Protein AF-A0A956FSK9-F1 (afdb_monomer_lite)

Radius of gyration: 13.8 Å; chains: 1; bounding box: 32×28×39 Å

Secondary structure (DSSP, 8-state):
-EEEEPPB-GGGTT-SS-----TTTB-HHHHHHHHHHHHHTS-EEEEE--HHHHHHHHHHHHHTT--HHHHHHHB-TTS-TT----SEE--TTTTSEEEEEE-SPPPP--

pLDDT: mean 94.63, std 8.75, range [44.12, 98.81]

Foldseek 3Di:
DDKFFACWDDPCNPPPDFDFDAPVIGPLVVSLVVLVVLVVQVFFQAKEAAQRSLVSNVVVVVVVPDDPVRSQQAECPPPDQPDPHHRYHYDPPRRRIMDTDTDPHDDDPD

Structure (mmCIF, N/CA/C/O backbone):
data_AF-A0A956FSK9-F1
#
_entry.id   AF-A0A956FSK9-F1
#
loop_
_atom_site.group_PDB
_atom_site.id
_atom_site.type_symbo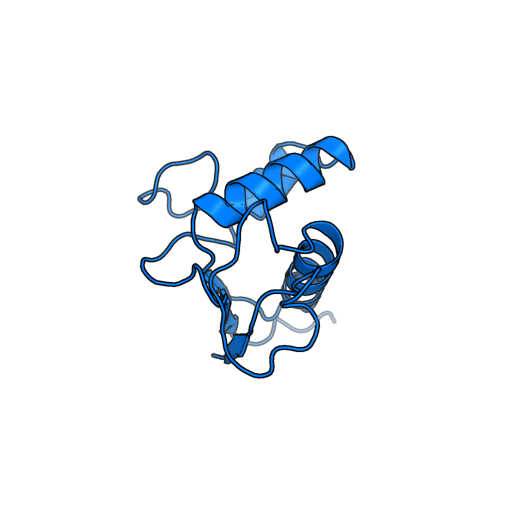l
_atom_site.label_atom_id
_atom_site.label_alt_id
_atom_site.label_comp_id
_atom_site.label_asym_id
_atom_site.label_entity_id
_atom_site.label_seq_id
_atom_site.pdbx_PDB_ins_code
_atom_site.Cartn_x
_atom_site.Cartn_y
_atom_site.Cartn_z
_atom_site.occupancy
_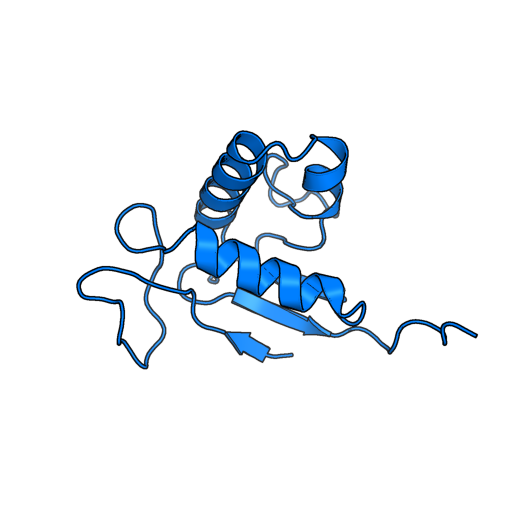atom_site.B_iso_or_equiv
_atom_site.auth_seq_id
_atom_site.auth_comp_id
_atom_site.auth_asym_id
_atom_site.auth_atom_id
_atom_site.pdbx_PDB_model_num
ATOM 1 N N . ASP A 1 1 ? 5.684 -11.924 10.610 1.00 96.94 1 ASP A N 1
ATOM 2 C CA . ASP A 1 1 ? 5.611 -10.913 9.537 1.00 96.94 1 ASP A CA 1
ATOM 3 C C . ASP A 1 1 ? 5.852 -11.610 8.205 1.00 96.94 1 ASP A C 1
ATOM 5 O O . ASP A 1 1 ? 6.359 -12.729 8.224 1.00 96.94 1 ASP A O 1
ATOM 9 N N . VAL A 1 2 ? 5.465 -11.006 7.082 1.00 98.31 2 VAL A N 1
ATOM 10 C CA . VAL A 1 2 ? 5.713 -11.554 5.737 1.00 98.31 2 VAL A CA 1
ATOM 11 C C . VAL A 1 2 ? 5.970 -10.433 4.734 1.00 98.31 2 VAL A C 1
ATOM 13 O O . VAL A 1 2 ? 5.264 -9.427 4.753 1.00 98.31 2 VAL A O 1
ATOM 16 N N . ASP A 1 3 ? 6.947 -10.633 3.851 1.00 98.62 3 ASP A N 1
ATOM 17 C CA . ASP A 1 3 ? 7.185 -9.779 2.687 1.00 98.62 3 ASP A CA 1
ATOM 18 C C . ASP A 1 3 ? 6.521 -10.389 1.456 1.00 98.62 3 ASP A C 1
ATOM 20 O O . ASP A 1 3 ? 6.665 -11.583 1.180 1.00 98.62 3 ASP A O 1
ATOM 24 N N . VAL A 1 4 ? 5.787 -9.567 0.712 1.00 98.50 4 VAL A N 1
ATOM 25 C CA . VAL A 1 4 ? 5.014 -10.000 -0.453 1.00 98.50 4 VAL A CA 1
ATOM 26 C C . VAL A 1 4 ? 5.301 -9.058 -1.617 1.00 98.50 4 VAL A C 1
ATOM 28 O O . VAL A 1 4 ? 5.280 -7.836 -1.469 1.00 98.50 4 VAL A O 1
ATOM 31 N N . GLY A 1 5 ? 5.582 -9.630 -2.788 1.00 98.25 5 GLY A N 1
ATOM 32 C CA . GLY A 1 5 ? 5.761 -8.854 -4.011 1.00 98.25 5 GLY A CA 1
ATOM 33 C C . GLY A 1 5 ? 4.457 -8.170 -4.426 1.00 98.25 5 GLY A C 1
ATOM 34 O O . GLY A 1 5 ? 3.365 -8.686 -4.185 1.00 98.25 5 GLY A O 1
ATOM 35 N N . TYR A 1 6 ? 4.566 -7.010 -5.067 1.00 98.62 6 TYR A N 1
ATOM 36 C CA . TYR A 1 6 ? 3.410 -6.382 -5.701 1.00 98.62 6 TYR A CA 1
ATOM 37 C C . TYR A 1 6 ? 2.888 -7.236 -6.859 1.00 98.62 6 TYR A C 1
ATOM 39 O O . TYR A 1 6 ? 3.636 -8.008 -7.457 1.00 98.62 6 TYR A O 1
ATOM 47 N N . VAL A 1 7 ? 1.609 -7.074 -7.205 1.00 98.44 7 VAL A N 1
ATOM 48 C CA . VAL A 1 7 ? 1.086 -7.664 -8.440 1.00 98.44 7 VAL A CA 1
ATOM 49 C C . VAL A 1 7 ? 1.524 -6.764 -9.588 1.00 98.44 7 VAL A C 1
ATOM 51 O O . VAL A 1 7 ? 1.166 -5.585 -9.624 1.00 98.44 7 VAL A O 1
ATOM 54 N N . LEU A 1 8 ? 2.331 -7.306 -10.495 1.00 98.62 8 LEU A N 1
ATOM 55 C CA . LEU A 1 8 ? 2.916 -6.563 -11.607 1.00 98.62 8 LEU A CA 1
ATOM 56 C C . LEU A 1 8 ? 2.232 -6.910 -12.935 1.00 98.62 8 LEU A C 1
ATOM 58 O O . LEU A 1 8 ? 1.468 -7.867 -13.041 1.00 98.62 8 LEU A O 1
ATOM 62 N N . THR A 1 9 ? 2.491 -6.091 -13.948 1.00 98.19 9 THR A N 1
ATOM 63 C CA . THR A 1 9 ? 1.949 -6.196 -15.307 1.00 98.19 9 THR A CA 1
ATOM 64 C C . THR A 1 9 ? 3.060 -6.046 -16.343 1.00 98.19 9 THR A C 1
ATOM 66 O O . THR A 1 9 ? 4.188 -5.676 -16.013 1.00 98.19 9 THR A O 1
ATOM 69 N N . GLY A 1 10 ? 2.727 -6.304 -17.611 1.00 96.94 10 GLY A N 1
ATOM 70 C CA . GLY A 1 10 ? 3.673 -6.193 -18.719 1.00 96.94 10 GLY A CA 1
ATOM 71 C C . GLY A 1 10 ? 4.782 -7.235 -18.612 1.00 96.94 10 GLY A C 1
ATOM 72 O O . GLY A 1 10 ? 4.533 -8.365 -18.196 1.00 96.94 10 GLY A O 1
ATOM 73 N N . ASP A 1 11 ? 6.005 -6.834 -18.951 1.00 96.31 11 ASP A N 1
ATOM 74 C CA . ASP A 1 11 ? 7.177 -7.719 -18.953 1.00 96.31 11 ASP A CA 1
ATOM 75 C C . ASP A 1 11 ? 7.551 -8.238 -17.550 1.00 96.31 11 ASP A C 1
ATOM 77 O O . ASP A 1 11 ? 8.272 -9.227 -17.425 1.00 96.31 11 ASP A O 1
ATOM 81 N N . ASP A 1 12 ? 7.042 -7.598 -16.490 1.00 97.12 12 ASP A N 1
ATOM 82 C CA . ASP A 1 12 ? 7.273 -7.991 -15.098 1.00 97.12 12 ASP A CA 1
ATOM 83 C C . ASP A 1 12 ? 6.176 -8.920 -14.532 1.00 97.12 12 ASP A C 1
ATOM 85 O O . ASP A 1 12 ? 6.272 -9.322 -13.375 1.00 97.12 12 ASP A O 1
ATOM 89 N N . ALA A 1 13 ? 5.133 -9.275 -15.297 1.00 96.00 13 ALA A N 1
ATOM 90 C CA . ALA A 1 13 ? 3.956 -9.985 -14.771 1.00 96.00 13 ALA A CA 1
ATOM 91 C C . ALA A 1 13 ? 4.265 -11.364 -14.148 1.00 96.00 13 ALA A C 1
ATOM 93 O O . ALA A 1 13 ? 3.634 -11.743 -13.163 1.00 96.00 13 ALA A O 1
ATOM 94 N N . ASP A 1 14 ? 5.257 -12.080 -14.686 1.00 94.94 14 ASP A N 1
ATOM 95 C CA . ASP A 1 14 ? 5.625 -13.442 -14.265 1.00 94.94 14 ASP A CA 1
ATOM 96 C C . ASP A 1 14 ? 6.950 -13.494 -13.481 1.00 94.94 14 ASP A C 1
ATOM 98 O O . ASP A 1 14 ? 7.581 -14.547 -13.333 1.00 94.94 14 ASP A O 1
ATOM 102 N N . VAL A 1 15 ? 7.428 -12.349 -12.983 1.00 94.38 15 VAL A N 1
ATOM 103 C CA . VAL A 1 15 ? 8.688 -12.299 -12.241 1.00 94.38 15 VAL A CA 1
ATOM 104 C C . VAL A 1 15 ? 8.553 -12.978 -10.874 1.00 94.38 15 VAL A C 1
ATOM 106 O O . VAL A 1 15 ? 7.675 -12.678 -10.075 1.00 94.38 15 VAL A O 1
ATOM 109 N N . VAL A 1 16 ? 9.484 -13.882 -10.564 1.00 92.69 16 VAL A N 1
ATOM 110 C CA . VAL A 1 16 ? 9.501 -14.625 -9.285 1.00 92.69 16 VAL A CA 1
ATOM 111 C C . VAL A 1 16 ? 10.344 -13.955 -8.193 1.00 92.69 16 VAL A C 1
ATOM 113 O O . VAL A 1 16 ? 10.498 -14.488 -7.097 1.00 92.69 16 VAL A O 1
ATOM 116 N N . ARG A 1 17 ? 10.946 -12.802 -8.495 1.00 95.62 17 ARG A N 1
ATOM 117 C CA . ARG A 1 17 ? 11.739 -11.992 -7.559 1.00 95.62 17 ARG A CA 1
ATOM 118 C C . ARG A 1 17 ? 11.068 -10.643 -7.357 1.00 95.62 17 ARG A C 1
ATOM 120 O O . ARG A 1 17 ? 10.408 -10.151 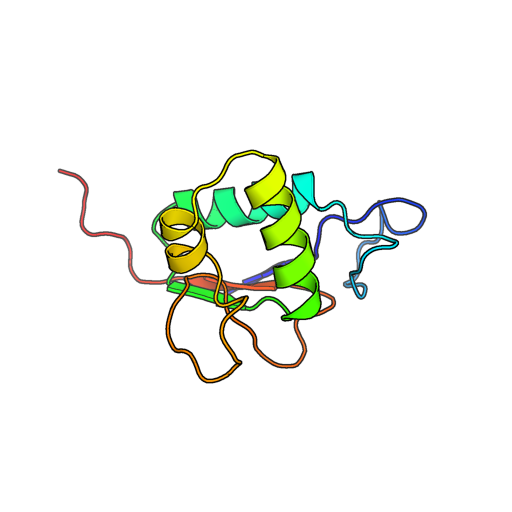-8.263 1.00 95.62 17 ARG A O 1
ATOM 127 N N . PHE A 1 18 ? 11.310 -10.013 -6.213 1.00 97.81 18 PHE A N 1
ATOM 128 C CA . PHE A 1 18 ? 10.863 -8.642 -5.980 1.00 97.81 18 PHE A CA 1
ATOM 129 C C . PHE A 1 18 ? 11.428 -7.688 -7.037 1.00 97.81 18 PHE A C 1
ATOM 131 O O . PHE A 1 18 ? 12.609 -7.745 -7.394 1.00 97.81 18 PHE A O 1
ATOM 138 N N . ARG A 1 19 ? 10.558 -6.809 -7.530 1.00 98.12 19 ARG A N 1
ATOM 139 C CA . ARG A 1 19 ? 10.852 -5.776 -8.521 1.00 98.12 19 ARG A CA 1
ATOM 140 C C . ARG A 1 19 ? 10.201 -4.487 -8.081 1.00 98.12 19 ARG A C 1
ATOM 142 O O . ARG A 1 19 ? 9.081 -4.514 -7.581 1.00 98.12 19 ARG A O 1
ATOM 149 N N . ASP A 1 20 ? 10.911 -3.381 -8.269 1.00 98.31 20 ASP A N 1
ATOM 150 C CA . ASP A 1 20 ? 10.371 -2.060 -7.978 1.00 98.31 20 ASP A CA 1
ATOM 151 C C . ASP A 1 20 ? 9.067 -1.862 -8.746 1.00 98.31 20 ASP A C 1
ATOM 153 O O . ASP A 1 20 ? 9.020 -1.982 -9.971 1.00 98.31 20 ASP A O 1
ATOM 157 N N . ALA A 1 21 ? 8.014 -1.535 -8.010 1.00 98.50 21 ALA A N 1
ATOM 158 C CA . ALA A 1 21 ? 6.740 -1.172 -8.578 1.00 98.50 21 ALA A CA 1
ATOM 159 C C . ALA A 1 21 ? 6.690 0.328 -8.895 1.00 98.50 21 ALA A C 1
ATOM 161 O O . ALA A 1 21 ? 7.400 1.176 -8.331 1.00 98.50 21 ALA A O 1
ATOM 162 N N . GLY A 1 22 ? 5.794 0.675 -9.807 1.00 98.44 22 GLY A N 1
ATOM 163 C CA . GLY A 1 22 ? 5.425 2.046 -10.103 1.00 98.44 22 GLY A CA 1
ATOM 164 C C . GLY A 1 22 ? 4.356 2.114 -11.183 1.00 98.44 22 GLY A C 1
ATOM 165 O O . GLY A 1 22 ? 3.817 1.106 -11.623 1.00 98.44 22 GLY A O 1
ATOM 166 N N . LYS A 1 23 ? 4.074 3.329 -11.661 1.00 98.19 23 LYS A N 1
ATOM 167 C CA . LYS A 1 23 ? 3.013 3.590 -12.651 1.00 98.19 23 LYS A CA 1
ATOM 168 C C . LYS A 1 23 ? 3.117 2.740 -13.932 1.00 98.19 23 LYS A C 1
ATOM 170 O O . LYS A 1 23 ? 2.110 2.543 -14.596 1.00 98.19 23 LYS A O 1
ATOM 175 N N . HIS A 1 24 ? 4.318 2.300 -14.301 1.00 97.94 24 HIS A N 1
ATOM 176 C CA . HIS A 1 24 ? 4.578 1.598 -15.559 1.00 97.94 24 HIS A CA 1
ATOM 177 C C . HIS A 1 24 ? 4.374 0.080 -15.480 1.00 97.94 24 HIS A C 1
ATOM 179 O O . HIS A 1 24 ? 4.175 -0.530 -16.523 1.00 97.94 24 HIS A O 1
ATOM 185 N N . ASN A 1 25 ? 4.432 -0.521 -14.287 1.00 98.44 25 ASN A N 1
ATOM 186 C CA . ASN A 1 25 ? 4.390 -1.976 -14.128 1.00 98.44 25 ASN A CA 1
ATOM 187 C C . ASN A 1 25 ? 3.485 -2.465 -12.987 1.00 98.44 25 ASN A C 1
ATOM 189 O O . ASN A 1 25 ? 3.272 -3.665 -12.883 1.00 98.44 25 ASN A O 1
ATOM 193 N N . LEU A 1 26 ? 2.915 -1.594 -12.150 1.00 98.75 26 LEU A N 1
ATOM 194 C CA . LEU A 1 26 ? 2.024 -2.007 -11.065 1.00 98.75 26 LEU A CA 1
ATOM 195 C C . LEU A 1 26 ? 0.613 -2.318 -11.582 1.00 98.75 26 LEU A C 1
ATOM 197 O O . LEU A 1 26 ? -0.059 -1.440 -12.126 1.00 98.75 26 LEU A O 1
ATOM 201 N N . ASP A 1 27 ? 0.112 -3.521 -11.299 1.00 98.62 27 ASP A N 1
ATOM 202 C CA . ASP A 1 27 ? -1.322 -3.796 -11.367 1.00 98.62 27 ASP A CA 1
ATOM 203 C C . ASP A 1 27 ? -1.998 -3.171 -10.143 1.00 98.62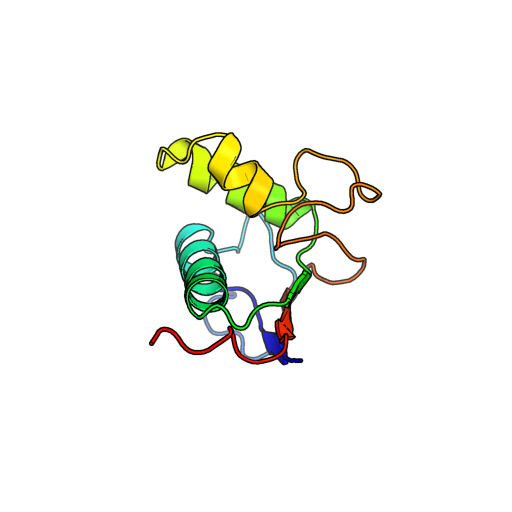 27 ASP A C 1
ATOM 205 O O . ASP A 1 27 ? -2.086 -3.782 -9.072 1.00 98.62 27 ASP A O 1
ATOM 209 N N . VAL A 1 28 ? -2.422 -1.913 -10.271 1.00 98.75 28 VAL A N 1
ATOM 210 C CA . VAL A 1 28 ? -2.965 -1.154 -9.135 1.00 98.75 28 VAL A CA 1
ATOM 211 C C . VAL A 1 28 ? -4.225 -1.820 -8.583 1.00 98.75 28 VAL A C 1
ATOM 213 O O . VAL A 1 28 ? -4.363 -1.936 -7.368 1.00 98.75 28 VAL A O 1
ATOM 216 N N . ALA A 1 29 ? -5.106 -2.311 -9.458 1.00 98.62 29 ALA A N 1
ATOM 217 C CA . ALA A 1 29 ? -6.366 -2.926 -9.058 1.00 98.62 29 ALA A CA 1
ATOM 218 C C . ALA A 1 29 ? -6.134 -4.242 -8.305 1.00 98.62 29 ALA A C 1
ATOM 220 O O . ALA A 1 29 ? -6.631 -4.411 -7.191 1.00 98.62 29 ALA A O 1
ATOM 221 N N . ARG A 1 30 ? -5.327 -5.161 -8.855 1.00 98.69 30 ARG A N 1
ATOM 222 C CA . ARG A 1 30 ? -5.050 -6.447 -8.191 1.00 98.69 30 ARG A CA 1
ATOM 223 C C . ARG A 1 30 ? -4.218 -6.280 -6.928 1.00 98.69 30 ARG A C 1
ATOM 225 O O . ARG A 1 30 ? -4.495 -6.947 -5.933 1.00 98.69 30 ARG A O 1
ATOM 232 N N . THR A 1 31 ? -3.250 -5.363 -6.930 1.00 98.75 31 THR A N 1
ATOM 233 C CA . THR A 1 31 ? -2.487 -5.026 -5.720 1.00 98.75 31 THR A CA 1
ATOM 234 C C . THR A 1 31 ? -3.407 -4.466 -4.636 1.00 98.75 31 THR A C 1
ATOM 236 O O . THR A 1 31 ? -3.326 -4.888 -3.483 1.00 98.75 31 THR A O 1
ATOM 239 N N . TRP A 1 32 ? -4.331 -3.570 -4.992 1.00 98.69 32 TRP A N 1
ATOM 240 C CA . TRP A 1 32 ? -5.320 -3.032 -4.059 1.00 98.69 32 TRP A CA 1
ATOM 241 C C . TRP A 1 32 ? -6.232 -4.124 -3.488 1.00 98.69 32 TRP A C 1
ATOM 243 O O . TRP A 1 32 ? -6.438 -4.180 -2.276 1.00 98.69 32 TRP A O 1
ATOM 253 N N . THR A 1 33 ? -6.739 -5.037 -4.320 1.00 98.69 33 THR A N 1
ATOM 254 C CA . THR A 1 33 ? -7.526 -6.194 -3.860 1.00 98.69 33 THR A CA 1
ATOM 255 C C . THR A 1 33 ? -6.728 -7.094 -2.914 1.00 98.69 33 THR A C 1
ATOM 257 O O . THR A 1 33 ? -7.257 -7.525 -1.888 1.00 98.69 33 THR A O 1
ATOM 260 N N . LEU A 1 34 ? -5.450 -7.350 -3.205 1.00 98.69 34 LEU A N 1
ATOM 261 C CA . LEU A 1 34 ? -4.586 -8.167 -2.353 1.00 98.69 34 LEU A CA 1
ATOM 262 C C . LEU A 1 34 ? -4.375 -7.525 -0.973 1.00 98.69 34 LEU A C 1
ATOM 264 O O . LEU A 1 34 ? -4.555 -8.188 0.048 1.00 98.69 34 LEU A O 1
ATOM 268 N N . LEU A 1 35 ? -4.067 -6.226 -0.924 1.00 98.62 35 LEU A N 1
ATOM 269 C CA . LEU A 1 35 ? -3.909 -5.486 0.334 1.00 98.62 35 LEU A CA 1
ATOM 270 C C . LEU A 1 35 ? -5.204 -5.470 1.153 1.00 98.62 35 LEU A C 1
ATOM 272 O O . LEU A 1 35 ? -5.181 -5.749 2.352 1.00 98.62 35 LEU A O 1
ATOM 276 N N . GLN A 1 36 ? -6.345 -5.211 0.507 1.00 98.19 36 GLN A N 1
ATOM 277 C CA . GLN A 1 36 ? -7.652 -5.294 1.161 1.00 98.19 36 GLN A CA 1
ATOM 278 C C . GLN A 1 36 ? -7.930 -6.694 1.715 1.00 98.19 36 GLN A C 1
ATOM 280 O O . GLN A 1 36 ? -8.487 -6.811 2.803 1.00 98.19 36 GLN A O 1
ATOM 285 N N . SER A 1 37 ? -7.500 -7.750 1.020 1.00 98.31 37 SER A N 1
ATOM 286 C CA . SER A 1 37 ? -7.669 -9.130 1.490 1.00 98.31 37 SER A CA 1
ATOM 287 C C . SER A 1 37 ? -6.901 -9.383 2.787 1.00 98.31 37 SER A C 1
ATOM 289 O O . SER A 1 37 ? -7.450 -9.993 3.700 1.00 98.31 37 SER A O 1
ATOM 291 N N . PHE A 1 38 ? -5.679 -8.850 2.924 1.00 97.69 38 PHE A N 1
ATOM 292 C CA . PHE A 1 38 ? -4.952 -8.886 4.197 1.00 97.69 38 PHE A CA 1
ATOM 293 C C . PHE A 1 38 ? -5.696 -8.118 5.294 1.00 97.69 38 PHE A C 1
ATOM 295 O O . PHE A 1 38 ? -5.905 -8.655 6.383 1.00 97.69 38 PHE A O 1
ATOM 302 N N . VAL A 1 39 ? -6.129 -6.885 5.015 1.00 96.56 39 VAL A N 1
ATOM 303 C CA . VAL A 1 39 ? -6.847 -6.043 5.988 1.00 96.56 39 VAL A CA 1
ATOM 304 C C . VAL A 1 39 ? -8.141 -6.712 6.466 1.00 96.56 39 VAL A C 1
ATOM 306 O O . VAL A 1 39 ? -8.413 -6.735 7.667 1.00 96.56 39 VAL A O 1
ATOM 309 N N . ALA A 1 40 ? -8.906 -7.316 5.554 1.00 95.81 40 ALA A N 1
ATOM 310 C CA . ALA A 1 40 ? -10.186 -7.960 5.841 1.00 95.81 40 ALA A CA 1
ATOM 311 C C . ALA A 1 40 ? -10.077 -9.140 6.820 1.00 95.81 40 ALA A C 1
ATOM 313 O O . ALA A 1 40 ? -11.059 -9.473 7.483 1.00 95.81 40 ALA A O 1
ATOM 314 N N . THR A 1 41 ? -8.890 -9.743 6.958 1.00 94.50 41 THR A N 1
ATOM 315 C CA . THR A 1 41 ? -8.666 -10.811 7.943 1.00 94.50 41 THR A CA 1
ATOM 316 C C . THR A 1 41 ? -8.868 -10.330 9.385 1.00 94.50 41 THR A C 1
ATOM 318 O O . THR A 1 41 ? -9.211 -11.128 10.252 1.00 94.50 41 THR A O 1
ATOM 321 N N . GLY A 1 42 ? -8.644 -9.040 9.664 1.00 93.62 42 GLY A N 1
ATOM 322 C CA . GLY A 1 42 ? -8.634 -8.494 11.024 1.00 93.62 42 GLY A CA 1
ATOM 323 C C . GLY A 1 42 ? -7.378 -8.831 11.838 1.00 93.62 42 GLY A C 1
ATOM 324 O O . GLY A 1 42 ? -7.281 -8.411 12.986 1.00 93.62 42 GLY A O 1
ATOM 325 N N . TYR A 1 43 ? -6.406 -9.545 11.257 1.00 95.44 43 TYR A N 1
ATOM 326 C CA . TYR A 1 43 ? -5.143 -9.914 11.913 1.00 95.44 43 TYR A CA 1
ATOM 327 C C . TYR A 1 43 ? -3.987 -8.968 11.565 1.00 95.44 43 TYR A C 1
ATOM 329 O O . TYR A 1 43 ? -2.873 -9.149 12.052 1.00 95.44 43 TYR A O 1
ATOM 337 N N . VAL A 1 44 ? -4.199 -7.971 10.704 1.00 96.25 44 VAL A N 1
ATOM 338 C CA . VAL A 1 44 ? -3.155 -7.011 10.321 1.00 96.25 44 VAL A CA 1
ATOM 339 C C . VAL A 1 44 ? -2.967 -5.976 11.422 1.00 96.25 44 VAL A C 1
ATOM 341 O O . VAL A 1 44 ? -3.907 -5.291 11.814 1.00 96.25 44 VAL A O 1
ATOM 344 N N . ARG A 1 45 ? -1.723 -5.816 11.878 1.00 95.88 45 ARG A N 1
ATOM 345 C CA . ARG A 1 45 ? -1.319 -4.699 12.737 1.00 95.88 45 ARG A CA 1
ATOM 346 C C . ARG A 1 45 ? -0.889 -3.492 11.912 1.00 95.88 45 ARG A C 1
ATOM 348 O O . ARG A 1 45 ? -1.228 -2.368 12.268 1.00 95.88 45 ARG A O 1
ATOM 355 N N . ILE A 1 46 ? -0.097 -3.722 10.867 1.00 97.44 46 ILE A N 1
ATOM 356 C CA . ILE A 1 46 ? 0.398 -2.688 9.952 1.00 97.44 46 ILE A CA 1
ATOM 357 C C . ILE A 1 46 ? 0.900 -3.337 8.657 1.00 97.44 46 ILE A C 1
ATOM 359 O O . ILE A 1 46 ? 1.392 -4.467 8.684 1.00 97.44 46 ILE A O 1
ATOM 363 N N . ILE A 1 47 ? 0.789 -2.620 7.542 1.00 98.50 47 ILE A N 1
ATOM 364 C CA . ILE A 1 47 ? 1.399 -2.965 6.258 1.00 98.50 47 ILE A CA 1
ATOM 365 C C . ILE A 1 47 ? 2.339 -1.829 5.857 1.00 98.50 47 ILE A C 1
ATOM 367 O O . ILE A 1 47 ? 1.905 -0.680 5.817 1.00 98.50 47 ILE A O 1
ATOM 371 N N . PHE A 1 48 ? 3.601 -2.121 5.551 1.00 98.31 48 PHE A N 1
ATOM 372 C CA . PHE A 1 48 ? 4.520 -1.120 5.012 1.00 98.31 48 PHE A CA 1
ATOM 373 C C . PHE A 1 48 ? 4.511 -1.133 3.483 1.00 98.31 48 PHE A C 1
ATOM 375 O O . PHE A 1 48 ? 4.709 -2.183 2.872 1.00 98.31 48 PHE A O 1
ATOM 382 N N . VAL A 1 49 ? 4.260 0.032 2.887 1.00 98.38 49 VAL A N 1
ATOM 383 C CA . VAL A 1 49 ? 4.149 0.279 1.442 1.00 98.38 49 VAL A CA 1
ATOM 384 C C . VAL A 1 49 ? 4.770 1.640 1.154 1.00 98.38 49 VAL A C 1
ATOM 386 O O . VAL A 1 49 ? 4.386 2.623 1.783 1.00 98.38 49 VAL A O 1
ATOM 389 N N . ASP A 1 50 ? 5.674 1.717 0.178 1.00 98.06 50 ASP A N 1
ATOM 390 C CA . ASP A 1 50 ? 6.302 2.980 -0.226 1.00 98.06 50 ASP A CA 1
ATOM 391 C C . ASP A 1 50 ? 5.259 4.061 -0.582 1.00 98.06 50 ASP A C 1
ATOM 393 O O . ASP A 1 50 ? 4.275 3.794 -1.285 1.00 98.06 50 ASP A O 1
ATOM 397 N N . THR A 1 51 ? 5.474 5.300 -0.128 1.00 97.31 51 THR A N 1
ATOM 398 C CA . THR A 1 51 ? 4.548 6.430 -0.354 1.00 97.31 51 THR A CA 1
ATOM 399 C C . THR A 1 51 ? 4.177 6.628 -1.833 1.00 97.31 51 THR A C 1
ATOM 401 O O . THR A 1 51 ? 3.036 6.979 -2.157 1.00 97.31 51 THR A O 1
ATOM 404 N N . SER A 1 52 ? 5.099 6.384 -2.771 1.00 97.81 52 SER A N 1
ATOM 405 C CA . SER A 1 52 ? 4.813 6.531 -4.203 1.00 97.81 52 SER A CA 1
ATOM 406 C C . SER A 1 52 ? 3.799 5.502 -4.712 1.00 97.81 52 SER A C 1
ATOM 408 O O . SER A 1 52 ? 3.010 5.831 -5.605 1.00 97.81 52 SER A O 1
ATOM 410 N N . ILE A 1 53 ? 3.774 4.307 -4.113 1.00 98.69 53 ILE A N 1
ATOM 411 C CA . ILE A 1 53 ? 2.801 3.244 -4.376 1.00 98.69 53 ILE A CA 1
ATOM 412 C C . ILE A 1 53 ? 1.480 3.546 -3.670 1.00 98.69 53 ILE A C 1
ATOM 414 O O . ILE A 1 53 ? 0.426 3.448 -4.300 1.00 98.69 53 ILE A O 1
ATOM 418 N N . GLN A 1 54 ? 1.520 4.009 -2.413 1.00 98.44 54 GLN A N 1
ATOM 419 C CA . GLN A 1 54 ? 0.315 4.441 -1.692 1.00 98.44 54 GLN A CA 1
ATOM 420 C C . GLN A 1 54 ? -0.476 5.488 -2.479 1.00 98.44 54 GLN A C 1
ATOM 422 O O . GLN A 1 54 ? -1.696 5.399 -2.555 1.00 98.44 54 GLN A O 1
ATOM 427 N N . ARG A 1 55 ? 0.202 6.438 -3.133 1.00 98.50 55 ARG A N 1
ATOM 428 C CA . ARG A 1 55 ? -0.448 7.432 -3.999 1.00 98.50 55 ARG A CA 1
ATOM 429 C C . ARG A 1 55 ? -1.204 6.805 -5.176 1.00 98.50 55 ARG A C 1
ATOM 431 O O . ARG A 1 55 ? -2.293 7.266 -5.505 1.00 98.50 55 ARG A O 1
ATOM 438 N N . LEU A 1 56 ? -0.646 5.776 -5.822 1.00 98.81 56 LEU A N 1
ATOM 439 C CA . LEU A 1 56 ? -1.323 5.074 -6.924 1.00 98.81 56 LEU A CA 1
ATOM 440 C C . LEU A 1 56 ? -2.576 4.349 -6.417 1.00 98.81 56 LEU A C 1
ATOM 442 O O . LEU A 1 56 ? -3.635 4.455 -7.031 1.00 98.81 56 LEU A O 1
ATOM 446 N N . LEU A 1 57 ? -2.459 3.675 -5.271 1.00 98.75 57 LEU A N 1
ATOM 447 C CA . LEU A 1 57 ? -3.564 2.968 -4.621 1.00 98.75 57 LEU A CA 1
ATOM 448 C C . LEU A 1 57 ? -4.663 3.931 -4.154 1.00 98.75 57 LEU A C 1
ATOM 450 O O . LEU A 1 57 ? -5.839 3.670 -4.386 1.00 98.75 57 LEU A O 1
ATOM 454 N N . TYR A 1 58 ? -4.286 5.063 -3.555 1.00 98.56 58 TYR A N 1
ATOM 455 C CA . TYR A 1 58 ? -5.209 6.109 -3.117 1.00 98.56 58 TYR A CA 1
ATOM 456 C C . TYR A 1 58 ? -6.044 6.635 -4.286 1.00 98.56 58 TYR A C 1
ATOM 458 O O . TYR A 1 58 ? -7.269 6.672 -4.199 1.00 98.56 58 TYR A O 1
ATOM 466 N N . ASN A 1 59 ? -5.394 6.994 -5.398 1.00 98.56 59 ASN A N 1
ATOM 467 C CA . ASN A 1 59 ? -6.089 7.495 -6.584 1.00 98.56 59 ASN A CA 1
ATOM 468 C C . ASN A 1 59 ? -7.057 6.451 -7.149 1.00 98.56 59 ASN A C 1
ATOM 470 O O . ASN A 1 59 ? -8.223 6.767 -7.368 1.00 98.56 59 ASN A O 1
ATOM 474 N N . HIS A 1 60 ? -6.607 5.201 -7.291 1.00 98.56 60 HIS A N 1
ATOM 475 C CA . HIS A 1 60 ? -7.463 4.105 -7.742 1.00 98.56 60 HIS A CA 1
ATOM 476 C C . HIS A 1 60 ? -8.683 3.910 -6.832 1.00 98.56 60 HIS A C 1
ATOM 478 O O . HIS A 1 60 ? -9.806 3.791 -7.315 1.00 98.56 60 HIS A O 1
ATOM 484 N N . ALA A 1 61 ? -8.490 3.918 -5.512 1.00 98.25 61 ALA A N 1
ATOM 485 C CA . ALA A 1 61 ? -9.581 3.730 -4.566 1.00 98.25 61 ALA A CA 1
ATOM 486 C C . ALA A 1 61 ? -10.569 4.911 -4.567 1.00 98.25 61 ALA A C 1
ATOM 488 O O . ALA A 1 61 ? -11.778 4.691 -4.496 1.00 98.25 61 ALA A O 1
ATOM 489 N N . ARG A 1 62 ? -10.086 6.156 -4.704 1.00 98.25 62 ARG A N 1
ATOM 490 C CA . ARG A 1 62 ? -10.940 7.345 -4.883 1.00 98.25 62 ARG A CA 1
ATOM 491 C C . ARG A 1 62 ? -11.764 7.259 -6.165 1.00 98.25 62 ARG A C 1
ATOM 493 O O . ARG A 1 62 ? -12.962 7.521 -6.124 1.00 98.25 62 ARG A O 1
ATOM 500 N N . GLU A 1 63 ? -11.143 6.874 -7.279 1.00 98.19 63 GLU A N 1
ATOM 501 C CA . GLU A 1 63 ? -11.822 6.665 -8.566 1.00 98.19 63 GLU A CA 1
ATOM 502 C C . GLU A 1 63 ? -12.869 5.545 -8.481 1.00 98.19 63 GLU A C 1
ATOM 504 O O . GLU A 1 63 ? -13.940 5.6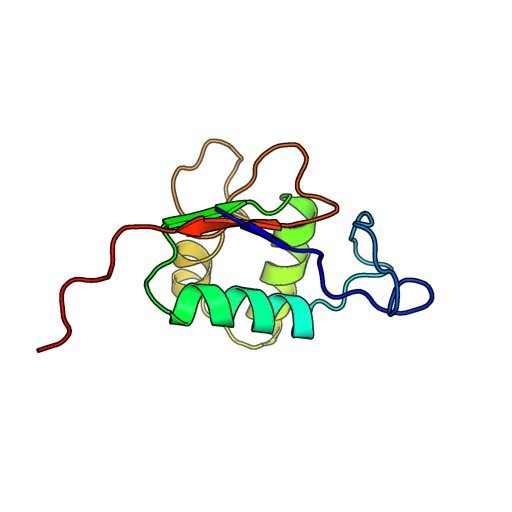54 -9.072 1.00 98.19 63 GLU A O 1
ATOM 509 N N . ALA A 1 64 ? -12.601 4.510 -7.680 1.00 97.31 64 ALA A N 1
ATOM 510 C CA . ALA A 1 64 ? -13.538 3.429 -7.379 1.00 97.31 64 ALA A CA 1
ATOM 511 C C . ALA A 1 64 ? -14.638 3.810 -6.361 1.00 97.31 64 ALA A C 1
ATOM 513 O O . ALA A 1 64 ? -15.469 2.969 -6.019 1.00 97.31 64 ALA A O 1
ATOM 514 N N . GLY A 1 65 ? -14.670 5.058 -5.879 1.00 97.75 65 GLY A N 1
ATOM 515 C CA . GLY A 1 65 ? -15.732 5.584 -5.017 1.00 97.75 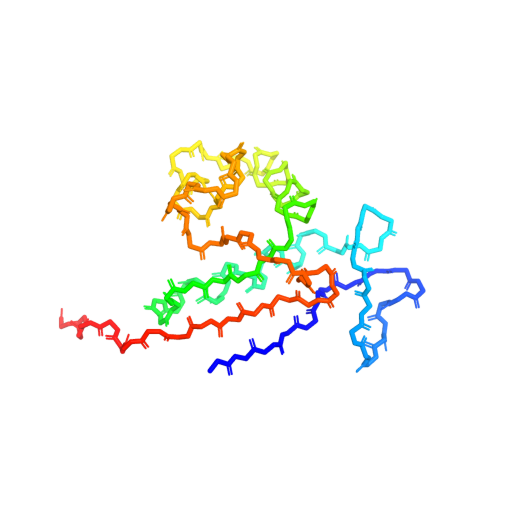65 GLY A CA 1
ATOM 516 C C . GLY A 1 65 ? -15.488 5.467 -3.511 1.00 97.75 65 GLY A C 1
ATOM 517 O O . GLY A 1 65 ? -16.407 5.735 -2.739 1.00 97.75 65 GLY A O 1
ATOM 518 N N . ALA A 1 66 ? -14.282 5.102 -3.062 1.00 97.38 66 ALA A N 1
ATOM 519 C CA . ALA A 1 66 ? -13.957 5.111 -1.637 1.00 97.38 66 ALA A CA 1
ATOM 520 C C . ALA A 1 66 ? -14.014 6.541 -1.071 1.00 97.38 66 ALA A C 1
ATOM 522 O O . ALA A 1 66 ? -13.446 7.485 -1.642 1.00 97.38 66 ALA A O 1
ATOM 523 N N . ASP A 1 67 ? -14.691 6.703 0.066 1.00 96.81 67 ASP A N 1
ATOM 524 C CA . ASP A 1 67 ? -14.735 7.975 0.778 1.00 96.81 67 ASP A CA 1
ATOM 525 C C . ASP A 1 67 ? -13.416 8.267 1.513 1.00 96.81 67 ASP A C 1
ATOM 527 O O . ASP A 1 67 ? -12.572 7.394 1.737 1.00 96.81 67 ASP A O 1
ATOM 531 N N . GLU A 1 68 ? -13.216 9.537 1.857 1.00 94.44 68 GLU A N 1
ATOM 532 C CA . GLU A 1 68 ? -11.983 10.005 2.492 1.00 94.44 68 GLU A CA 1
ATOM 533 C C . GLU A 1 68 ? -11.776 9.359 3.868 1.00 94.44 68 GLU A C 1
ATOM 535 O O . GLU A 1 68 ? -10.684 8.885 4.160 1.00 94.44 68 GLU A O 1
ATOM 540 N N . ALA A 1 69 ? -12.838 9.220 4.666 1.00 95.00 69 ALA A N 1
ATOM 541 C CA . ALA A 1 69 ? -12.767 8.617 5.996 1.00 95.00 69 ALA A CA 1
ATOM 542 C C . ALA A 1 69 ? -12.335 7.138 5.967 1.00 95.00 69 ALA A C 1
ATOM 544 O O . ALA A 1 69 ? -11.655 6.662 6.880 1.00 95.00 69 ALA A O 1
ATOM 545 N N . THR A 1 70 ? -12.726 6.386 4.937 1.00 95.00 70 THR A N 1
ATOM 546 C CA . THR A 1 70 ? -12.267 5.010 4.718 1.00 95.00 70 THR A CA 1
ATOM 547 C C . THR A 1 70 ? -10.791 4.994 4.354 1.00 95.00 70 THR A C 1
ATOM 549 O O . THR A 1 70 ? -10.026 4.206 4.911 1.00 95.00 70 THR A O 1
ATOM 552 N N . LEU A 1 71 ? -10.365 5.886 3.460 1.00 97.00 71 LEU A N 1
ATOM 553 C CA . LEU A 1 71 ? -8.972 5.955 3.033 1.00 97.00 71 LEU A CA 1
ATOM 554 C C . LEU A 1 71 ? -8.044 6.428 4.147 1.00 97.00 71 LEU A C 1
ATOM 556 O O . LEU A 1 71 ? -6.978 5.851 4.287 1.00 97.00 71 LEU A O 1
ATOM 560 N N . GLU A 1 72 ? -8.459 7.362 5.000 1.00 95.25 72 GLU A N 1
ATOM 561 C CA . GLU A 1 72 ? -7.682 7.792 6.172 1.00 95.25 72 GLU A CA 1
ATOM 562 C C . GLU A 1 72 ? -7.459 6.664 7.193 1.00 95.25 72 GLU A C 1
ATOM 564 O O . GLU A 1 72 ? -6.434 6.616 7.878 1.00 95.25 72 GLU A O 1
ATOM 569 N N . LYS A 1 73 ? -8.409 5.726 7.306 1.00 95.50 73 LYS A N 1
ATOM 570 C CA . LYS A 1 73 ? -8.243 4.525 8.142 1.00 95.50 73 LYS A CA 1
ATOM 571 C C . LYS A 1 73 ? -7.274 3.528 7.513 1.00 95.50 73 LYS A C 1
ATOM 573 O O . LYS A 1 73 ? -6.566 2.825 8.236 1.00 95.50 73 LYS A O 1
ATOM 578 N N . LEU A 1 74 ? -7.255 3.441 6.184 1.00 97.62 74 LEU A N 1
ATOM 579 C CA . LEU A 1 74 ? -6.470 2.452 5.454 1.00 97.62 74 LEU A CA 1
ATOM 580 C C . LEU A 1 74 ? -5.053 2.927 5.140 1.00 97.62 74 LEU A C 1
ATOM 582 O O . LEU A 1 74 ? -4.126 2.189 5.435 1.00 97.62 74 LEU A O 1
ATOM 586 N N . LEU A 1 75 ? -4.868 4.114 4.576 1.00 97.88 75 LEU A N 1
ATOM 587 C CA . LEU A 1 75 ? -3.611 4.627 4.030 1.00 97.88 75 LEU A CA 1
ATOM 588 C C . LEU A 1 75 ? -3.088 5.799 4.866 1.00 97.88 75 LEU A C 1
ATOM 590 O O . LEU A 1 75 ? -3.849 6.655 5.311 1.00 97.88 75 LEU A O 1
ATOM 594 N N . GLN A 1 76 ? -1.771 5.859 5.049 1.00 97.75 76 GLN A N 1
ATOM 595 C CA . GLN A 1 76 ? -1.100 7.026 5.620 1.00 97.75 76 GLN A CA 1
ATOM 596 C C . GLN A 1 76 ? -1.108 8.196 4.626 1.00 97.75 76 GLN A C 1
ATOM 598 O O . GLN A 1 76 ? -1.380 9.331 5.015 1.00 97.75 76 GLN A O 1
ATOM 603 N N . TYR A 1 77 ? -0.852 7.931 3.341 1.00 97.38 77 TYR A N 1
ATOM 604 C CA . TYR A 1 77 ? -0.983 8.922 2.273 1.00 97.38 77 TYR A CA 1
ATOM 605 C C . TYR A 1 77 ? -2.423 9.480 2.207 1.00 97.38 77 TYR A C 1
ATOM 607 O O . TYR A 1 77 ? -3.368 8.693 2.259 1.00 97.38 77 TYR A O 1
ATOM 615 N N . PRO A 1 78 ? -2.626 10.807 2.051 1.00 95.69 78 PRO A N 1
ATOM 616 C CA . PRO A 1 78 ? -1.643 11.837 1.684 1.00 95.69 78 PRO A CA 1
ATOM 617 C C . PRO A 1 78 ? -0.932 12.526 2.860 1.00 95.69 78 PRO A C 1
ATOM 619 O O . PRO A 1 78 ? -0.289 13.558 2.666 1.00 95.69 78 PRO A O 1
ATOM 622 N N . ARG A 1 79 ? -1.042 12.005 4.087 1.00 94.12 79 ARG A N 1
ATOM 623 C CA . ARG A 1 79 ? -0.335 12.561 5.250 1.00 94.12 79 ARG A CA 1
ATOM 624 C C . ARG A 1 79 ? 1.158 12.220 5.169 1.00 94.12 79 ARG A C 1
ATOM 626 O O . ARG A 1 79 ? 1.548 11.233 4.554 1.00 94.12 79 ARG A O 1
ATOM 633 N N . GLY A 1 80 ? 1.991 13.061 5.780 1.00 83.56 80 GLY A N 1
ATOM 634 C CA . GLY A 1 80 ? 3.446 12.887 5.762 1.00 83.56 80 GLY A CA 1
ATOM 635 C C . GLY A 1 80 ? 3.936 11.685 6.578 1.00 83.56 80 GLY A C 1
ATOM 636 O O . GLY A 1 80 ? 3.217 11.169 7.431 1.00 83.56 80 GLY A O 1
ATOM 637 N N . GLU A 1 81 ? 5.199 11.314 6.362 1.00 75.25 81 GLU A N 1
ATOM 638 C CA . GLU A 1 81 ? 5.881 10.119 6.900 1.00 75.25 81 GLU A CA 1
ATOM 639 C C . GLU A 1 81 ? 5.790 9.963 8.432 1.00 75.25 81 GLU A C 1
ATOM 641 O O . GLU A 1 81 ? 5.766 8.849 8.951 1.00 75.25 81 GLU A O 1
ATOM 646 N N . ASN A 1 82 ? 5.660 11.072 9.168 1.00 79.81 82 ASN A N 1
ATOM 647 C CA . ASN A 1 82 ? 5.551 11.081 10.632 1.00 79.81 82 ASN A CA 1
ATOM 648 C C . ASN A 1 82 ? 4.116 10.903 11.161 1.00 79.81 82 ASN A C 1
ATOM 650 O O . ASN A 1 82 ? 3.904 10.897 12.374 1.00 79.81 82 ASN A O 1
ATOM 654 N N . PHE A 1 83 ? 3.107 10.806 10.291 1.00 87.69 83 PHE A N 1
ATOM 655 C CA . PHE A 1 83 ? 1.723 10.635 10.724 1.00 87.69 83 PHE A CA 1
ATOM 656 C C . PHE A 1 83 ? 1.483 9.190 11.193 1.00 87.69 83 PHE A C 1
ATOM 658 O O . PHE A 1 83 ? 1.608 8.270 10.389 1.00 87.69 83 PHE A O 1
ATOM 665 N N . PRO A 1 84 ? 1.090 8.943 12.455 1.00 83.56 84 PRO A N 1
ATOM 666 C CA . PRO A 1 84 ? 0.982 7.584 12.990 1.00 83.56 84 PRO A CA 1
ATOM 667 C C . PRO A 1 84 ? -0.327 6.863 12.611 1.00 83.56 84 PRO A C 1
ATOM 669 O O . PRO A 1 84 ? -0.620 5.816 13.189 1.00 83.56 84 PRO A O 1
ATOM 672 N N . GLY A 1 85 ? -1.140 7.419 11.706 1.00 89.25 85 GLY A N 1
ATOM 673 C CA . GLY A 1 85 ? -2.420 6.848 11.270 1.00 89.25 85 GLY A CA 1
ATOM 674 C C . GLY A 1 85 ? -2.313 5.946 10.035 1.00 89.25 85 GLY A C 1
ATOM 675 O O . GLY A 1 85 ? -1.238 5.786 9.461 1.00 89.25 85 GLY A O 1
ATOM 676 N N . GLY A 1 86 ? -3.438 5.334 9.654 1.00 94.69 86 GLY A N 1
ATOM 677 C CA . GLY A 1 86 ? -3.513 4.337 8.581 1.00 94.69 86 GLY A CA 1
ATOM 678 C C . GLY A 1 86 ? -3.047 2.941 9.014 1.00 94.69 86 GLY A C 1
ATOM 679 O O . GLY A 1 86 ? -2.196 2.798 9.900 1.00 94.69 86 GLY A O 1
ATOM 680 N N . LEU A 1 87 ? -3.600 1.895 8.398 1.00 96.75 87 LEU A N 1
ATOM 681 C CA . LEU A 1 87 ? -3.083 0.523 8.505 1.00 96.75 87 LEU A CA 1
ATOM 682 C C . LEU A 1 87 ? -1.919 0.272 7.540 1.00 96.75 87 LEU A C 1
ATOM 684 O O . LEU A 1 87 ? -1.045 -0.534 7.838 1.00 96.75 87 LEU A O 1
ATOM 688 N N . ILE A 1 88 ? -1.902 0.967 6.408 1.00 98.06 88 ILE A N 1
ATOM 689 C CA . ILE A 1 88 ? -0.881 0.933 5.369 1.00 98.06 88 ILE A CA 1
ATOM 690 C C . ILE A 1 88 ? -0.041 2.201 5.522 1.00 98.06 88 ILE A C 1
ATOM 692 O O . ILE A 1 88 ? -0.568 3.305 5.383 1.00 98.06 88 ILE A O 1
ATOM 696 N N . ARG A 1 89 ? 1.245 2.054 5.841 1.00 97.56 89 ARG A N 1
ATOM 697 C CA . ARG A 1 89 ? 2.152 3.167 6.154 1.00 97.56 89 ARG A CA 1
ATOM 698 C C . ARG A 1 89 ? 3.436 3.094 5.364 1.00 97.56 89 ARG A C 1
ATOM 700 O O . ARG A 1 89 ? 3.827 2.032 4.894 1.00 97.56 89 ARG A O 1
ATOM 707 N N . ASP A 1 90 ? 4.100 4.229 5.262 1.00 96.56 90 ASP A N 1
ATOM 708 C CA . ASP A 1 90 ? 5.393 4.312 4.624 1.00 96.56 90 ASP A CA 1
ATOM 709 C C . ASP A 1 90 ? 6.498 3.793 5.538 1.00 96.56 90 ASP A C 1
ATOM 711 O O . ASP A 1 90 ? 6.456 3.936 6.765 1.00 96.56 90 ASP A O 1
ATOM 715 N N . TRP A 1 91 ? 7.495 3.186 4.910 1.00 95.44 91 TRP A N 1
ATOM 716 C CA . TRP A 1 91 ? 8.782 2.892 5.515 1.00 95.44 91 TRP A CA 1
ATOM 717 C C . TRP A 1 91 ? 9.815 2.726 4.394 1.00 95.44 91 TRP A C 1
ATOM 719 O O . TRP A 1 91 ? 9.528 2.021 3.418 1.00 95.44 91 TRP A O 1
ATOM 729 N N . PRO A 1 92 ? 11.028 3.299 4.512 1.00 95.00 92 PRO A N 1
ATOM 730 C CA . PRO A 1 92 ? 12.037 3.206 3.460 1.00 95.00 92 PRO A CA 1
ATOM 731 C C . PRO A 1 92 ? 12.311 1.760 3.013 1.00 95.00 92 PRO A C 1
ATOM 733 O O . PRO A 1 92 ? 12.526 0.881 3.846 1.00 95.00 92 PRO A O 1
ATOM 736 N N . GLY A 1 93 ? 12.325 1.516 1.697 1.00 96.00 93 GLY A N 1
ATOM 737 C CA . GLY A 1 93 ? 12.678 0.217 1.098 1.00 96.00 93 GLY A CA 1
ATOM 738 C C . GLY A 1 93 ? 11.511 -0.636 0.578 1.00 96.00 93 GLY A C 1
ATOM 739 O O . GLY A 1 93 ? 11.758 -1.645 -0.077 1.00 96.00 93 GLY A O 1
ATOM 740 N N . HIS A 1 94 ? 10.255 -0.223 0.772 1.00 98.06 94 HIS A N 1
ATOM 741 C CA . HIS A 1 94 ? 9.065 -1.006 0.389 1.00 98.06 94 HIS A CA 1
ATOM 742 C C . HIS A 1 94 ? 8.538 -0.677 -1.015 1.00 98.06 94 HIS A C 1
ATOM 744 O O . HIS A 1 94 ? 7.331 -0.654 -1.269 1.00 98.06 94 HIS A O 1
ATOM 750 N N . ARG A 1 95 ? 9.445 -0.379 -1.952 1.00 98.25 95 ARG A N 1
ATOM 751 C CA . ARG A 1 95 ? 9.080 -0.088 -3.345 1.00 98.25 95 ARG A CA 1
ATOM 752 C C . ARG A 1 95 ? 8.987 -1.343 -4.211 1.00 98.25 95 ARG A C 1
ATOM 754 O O . ARG A 1 95 ? 8.247 -1.335 -5.187 1.00 98.25 95 ARG A O 1
ATOM 761 N N . ASN A 1 96 ? 9.676 -2.426 -3.848 1.00 98.38 96 ASN A N 1
ATOM 762 C CA . ASN A 1 96 ? 9.657 -3.701 -4.584 1.00 98.38 96 ASN A CA 1
ATOM 763 C C . ASN A 1 96 ? 8.863 -4.835 -3.917 1.00 98.38 96 ASN A C 1
ATOM 765 O O . ASN A 1 96 ? 8.655 -5.886 -4.523 1.00 98.38 96 ASN A O 1
ATOM 769 N N . HIS A 1 97 ? 8.415 -4.617 -2.686 1.00 98.75 97 HIS A N 1
ATOM 770 C CA . HIS A 1 97 ? 7.536 -5.491 -1.918 1.00 98.75 97 HIS A CA 1
ATOM 771 C C . HIS A 1 97 ? 6.755 -4.642 -0.914 1.00 98.75 97 HIS A C 1
ATOM 773 O O . HIS A 1 97 ? 7.127 -3.498 -0.644 1.00 98.75 97 HIS A O 1
ATOM 779 N N . PHE A 1 98 ? 5.708 -5.215 -0.334 1.00 98.75 98 PHE A N 1
ATOM 780 C CA . PHE A 1 98 ? 5.087 -4.702 0.879 1.00 98.75 98 PHE A CA 1
ATOM 781 C C . PHE A 1 98 ? 5.306 -5.680 2.031 1.00 98.75 98 PHE A C 1
ATOM 783 O O . PHE A 1 98 ? 5.371 -6.894 1.827 1.00 98.75 98 PHE A O 1
ATOM 790 N N . HIS A 1 99 ? 5.405 -5.147 3.244 1.00 98.81 99 HIS A N 1
ATOM 791 C CA . HIS A 1 99 ? 5.637 -5.937 4.449 1.00 98.81 99 HIS A CA 1
ATOM 792 C C . HIS A 1 99 ? 4.385 -5.960 5.312 1.00 98.81 99 HIS A C 1
ATOM 794 O O . HIS A 1 99 ? 3.910 -4.908 5.735 1.00 98.81 99 HIS A O 1
ATOM 800 N N . VAL A 1 100 ? 3.859 -7.141 5.626 1.00 98.69 100 VAL A N 1
ATOM 801 C CA . VAL A 1 100 ? 2.704 -7.301 6.515 1.00 98.69 100 VAL A CA 1
ATOM 802 C C . VAL A 1 100 ? 3.175 -7.741 7.895 1.00 98.69 100 VAL A C 1
ATOM 804 O O . VAL A 1 100 ? 3.724 -8.833 8.077 1.00 98.69 100 VAL A O 1
ATOM 807 N N . ARG A 1 101 ? 2.875 -6.920 8.902 1.00 98.06 101 ARG A N 1
ATOM 808 C CA . ARG A 1 101 ? 2.992 -7.291 10.311 1.00 98.06 101 ARG A CA 1
ATOM 809 C C . ARG A 1 101 ? 1.633 -7.702 10.849 1.00 98.06 101 ARG A C 1
ATOM 811 O O . ARG A 1 101 ? 0.677 -6.924 10.826 1.00 98.06 101 ARG A O 1
ATOM 818 N N . PHE A 1 102 ? 1.573 -8.904 11.404 1.00 96.56 102 PHE A N 1
ATOM 819 C CA . PHE A 1 102 ? 0.370 -9.421 12.046 1.00 96.56 102 PHE A CA 1
ATOM 820 C C . PHE A 1 102 ? 0.300 -8.986 13.513 1.00 96.56 102 PHE A C 1
ATOM 822 O O . PHE A 1 102 ? 1.317 -8.840 14.196 1.00 96.56 102 PHE A O 1
ATOM 829 N N . GLY A 1 103 ? -0.915 -8.720 13.975 1.00 92.06 103 GLY A N 1
ATOM 830 C CA . GLY A 1 103 ? -1.247 -8.506 15.374 1.00 92.06 103 GLY A CA 1
ATOM 831 C C . GLY A 1 103 ? -1.671 -9.808 16.056 1.00 92.06 103 GLY A C 1
ATOM 832 O O . GLY A 1 103 ? -1.688 -10.868 15.425 1.00 92.06 103 GLY A O 1
ATOM 833 N N . PRO A 1 104 ? -2.027 -9.740 17.349 1.00 86.69 104 PRO A N 1
ATOM 834 C CA . PRO A 1 104 ? -2.760 -10.831 17.976 1.00 86.69 104 PRO A CA 1
ATOM 835 C C . PRO A 1 104 ? -4.081 -11.080 17.227 1.00 86.69 104 PRO A C 1
ATOM 837 O O . PRO A 1 104 ? -4.567 -10.177 16.536 1.00 86.69 104 PRO A O 1
ATOM 840 N N . PRO A 1 105 ? -4.684 -12.272 17.377 1.00 75.50 105 PRO A N 1
ATOM 841 C CA . PRO A 1 105 ? -6.033 -12.508 16.892 1.00 75.50 105 PRO A CA 1
ATOM 842 C C . PRO A 1 105 ? -6.982 -11.405 17.364 1.00 75.50 105 PRO A C 1
ATOM 844 O O . PRO A 1 105 ? -6.865 -10.975 18.519 1.00 75.50 105 PRO A O 1
ATOM 847 N N . PRO A 1 106 ? -7.920 -10.939 16.520 1.00 73.81 106 PRO A N 1
ATOM 848 C CA . PRO A 1 106 ? -9.015 -10.133 17.028 1.00 73.81 106 PRO A CA 1
ATOM 849 C C . PRO A 1 106 ? -9.709 -10.918 18.149 1.00 73.81 106 PRO A C 1
ATOM 851 O O . PRO A 1 106 ? -9.819 -12.145 18.066 1.00 73.81 106 PRO A O 1
ATOM 854 N N . ALA A 1 107 ? -10.138 -10.223 19.210 1.00 73.19 107 ALA A N 1
ATOM 855 C CA . ALA A 1 107 ? -10.965 -10.837 20.248 1.00 73.19 107 ALA A CA 1
ATOM 856 C C . ALA A 1 107 ? -12.117 -11.588 19.565 1.00 73.19 107 ALA A C 1
ATOM 858 O O . ALA A 1 107 ? -12.650 -11.083 18.567 1.00 73.19 107 ALA A O 1
ATOM 859 N N . SER A 1 108 ? -12.417 -12.806 20.030 1.00 61.88 108 SER A N 1
ATOM 860 C CA . SER A 1 108 ? -13.396 -13.674 19.378 1.00 61.88 108 SER A CA 1
ATOM 861 C C . SER A 1 108 ? -14.666 -12.885 19.076 1.00 61.88 108 SER A C 1
ATOM 863 O O . SER A 1 108 ? -15.175 -12.131 19.907 1.00 61.88 108 SER A O 1
ATOM 865 N N . ARG A 1 109 ? -15.139 -13.003 17.834 1.00 54.25 109 ARG A N 1
ATOM 866 C CA . ARG A 1 109 ? -16.499 -12.597 17.500 1.00 54.25 109 ARG A CA 1
ATOM 867 C C . ARG A 1 109 ? -17.401 -13.707 18.023 1.00 54.25 109 ARG A C 1
ATOM 869 O O . ARG A 1 109 ? -17.685 -14.641 17.278 1.00 54.25 109 ARG A O 1
ATOM 876 N N . ASP A 1 110 ? -17.701 -13.642 19.314 1.00 44.12 110 ASP A N 1
ATOM 877 C CA . ASP A 1 110 ? -18.800 -14.396 19.920 1.00 44.12 110 ASP A CA 1
ATOM 878 C C . ASP A 1 110 ? -20.142 -13.898 19.356 1.00 44.12 110 ASP A C 1
ATOM 880 O O . ASP A 1 110 ? -20.274 -12.668 19.127 1.00 44.12 110 ASP A O 1
#

Sequence (110 aa):
DVDVGYVLTGDDADVVRFRDAGKHNLDVARTWTLLQSFVATGYVRIIFVDTSIQRLLYNHAREAGADEATLEKLLQYPRGENFPGGLIRDWPGHRNHFHVRFGPPPASRD